Protein AF-W6P4Y9-F1 (afdb_monomer_lite)

Radius of gyration: 13.09 Å; chains: 1; bounding box: 32×29×35 Å

InterPro domains:
  IPR024311 Lipocalin-like domain [PF13648] (3-64)

pLDDT: mean 82.06, std 17.02, range [32.41, 97.25]

Structure (mmCIF, N/CA/C/O backbone):
data_AF-W6P4Y9-F1
#
_entry.id   AF-W6P4Y9-F1
#
loop_
_atom_site.group_PDB
_atom_site.id
_atom_site.type_symbol
_atom_site.label_atom_id
_atom_site.label_alt_id
_atom_site.label_comp_id
_atom_site.label_asym_id
_atom_site.label_entity_id
_atom_site.label_seq_id
_atom_site.pdbx_PDB_ins_code
_atom_site.Cartn_x
_atom_site.Cartn_y
_atom_site.Cartn_z
_atom_site.occupancy
_atom_site.B_iso_or_equiv
_atom_site.auth_seq_id
_atom_site.auth_comp_id
_atom_site.auth_asym_id
_atom_site.auth_atom_id
_atom_site.pdbx_PDB_model_num
ATOM 1 N N . MET A 1 1 ? 6.462 -2.336 -14.337 1.00 79.94 1 MET A N 1
ATOM 2 C CA . MET A 1 1 ? 6.491 -1.665 -13.023 1.00 79.94 1 MET A CA 1
ATOM 3 C C . MET A 1 1 ? 5.939 -2.649 -12.022 1.00 79.94 1 MET A C 1
ATOM 5 O O . MET A 1 1 ? 4.879 -3.198 -12.278 1.00 79.94 1 MET A O 1
ATOM 9 N N . GLU A 1 2 ? 6.666 -2.903 -10.945 1.00 86.38 2 GLU A N 1
ATOM 10 C CA . GLU A 1 2 ? 6.213 -3.759 -9.851 1.00 86.38 2 GLU A CA 1
ATOM 11 C C . GLU A 1 2 ? 5.985 -2.866 -8.631 1.00 86.38 2 GLU A C 1
ATOM 13 O O . GLU A 1 2 ? 6.844 -2.051 -8.285 1.00 86.38 2 GLU A O 1
ATOM 18 N N . VAL A 1 3 ? 4.816 -2.991 -8.007 1.00 84.06 3 VAL A N 1
ATOM 19 C CA . VAL A 1 3 ? 4.471 -2.284 -6.773 1.00 84.06 3 VAL A CA 1
ATOM 20 C C . VAL A 1 3 ? 4.132 -3.340 -5.736 1.00 84.06 3 VAL A C 1
ATOM 22 O O . VAL A 1 3 ? 3.292 -4.203 -5.976 1.00 84.06 3 VAL A O 1
ATOM 25 N N . MET A 1 4 ? 4.807 -3.288 -4.596 1.00 87.12 4 MET A N 1
ATOM 26 C CA . MET A 1 4 ? 4.586 -4.204 -3.485 1.00 87.12 4 MET A CA 1
ATOM 27 C C . MET A 1 4 ? 4.220 -3.409 -2.243 1.00 87.12 4 MET A C 1
ATOM 29 O O . MET A 1 4 ? 4.891 -2.430 -1.913 1.00 87.12 4 MET A O 1
ATOM 33 N N . TRP A 1 5 ? 3.184 -3.867 -1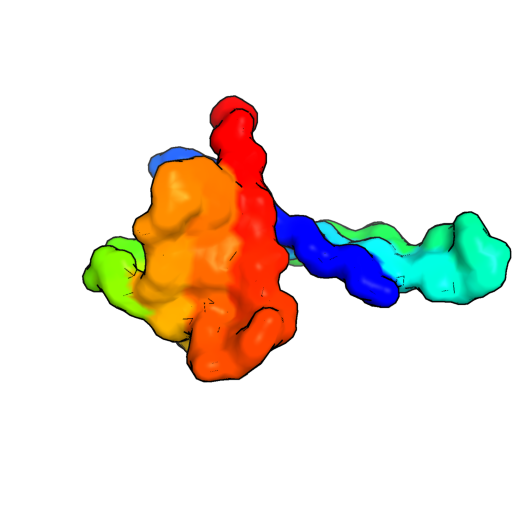.551 1.00 87.75 5 TRP A N 1
ATOM 34 C CA . TRP A 1 5 ? 2.783 -3.341 -0.257 1.00 87.75 5 TRP A CA 1
ATOM 35 C C . TRP A 1 5 ? 3.049 -4.371 0.832 1.00 87.75 5 TRP A C 1
ATOM 37 O O . TRP A 1 5 ? 2.671 -5.534 0.701 1.00 87.75 5 TRP A O 1
ATOM 47 N N . THR A 1 6 ? 3.657 -3.917 1.921 1.00 89.69 6 THR A N 1
ATOM 48 C CA . THR A 1 6 ? 3.788 -4.681 3.161 1.00 89.69 6 THR A CA 1
ATOM 49 C C . THR A 1 6 ? 3.013 -3.949 4.243 1.00 89.69 6 THR A C 1
ATOM 51 O O . THR A 1 6 ? 3.293 -2.778 4.486 1.00 89.69 6 THR A O 1
ATOM 54 N N . PHE A 1 7 ? 2.061 -4.629 4.880 1.00 87.94 7 PHE A N 1
ATOM 55 C CA . PHE A 1 7 ? 1.276 -4.106 5.999 1.00 87.94 7 PHE A CA 1
ATOM 56 C C . PHE A 1 7 ? 1.684 -4.832 7.278 1.00 87.94 7 PHE A C 1
ATOM 58 O O . PHE A 1 7 ? 1.639 -6.063 7.331 1.00 87.94 7 PHE A O 1
ATOM 65 N N . ASN A 1 8 ? 2.076 -4.072 8.295 1.00 90.25 8 ASN A N 1
ATOM 66 C CA . ASN A 1 8 ? 2.522 -4.585 9.583 1.00 90.25 8 ASN A CA 1
ATOM 67 C C . ASN A 1 8 ? 1.402 -4.455 10.622 1.00 90.25 8 ASN A C 1
ATOM 69 O O . ASN A 1 8 ? 0.578 -3.549 10.553 1.00 90.25 8 ASN A O 1
ATOM 73 N N . SER A 1 9 ? 1.384 -5.331 11.626 1.00 89.69 9 SER A N 1
ATOM 74 C CA . SER A 1 9 ? 0.349 -5.326 12.673 1.00 89.69 9 SER A CA 1
ATOM 75 C C . SER A 1 9 ? 0.374 -4.102 13.597 1.00 89.69 9 SER A C 1
ATOM 77 O O . SER A 1 9 ? -0.550 -3.933 14.383 1.00 89.69 9 SER A O 1
ATOM 79 N N . ASP A 1 10 ? 1.416 -3.273 13.527 1.00 93.19 10 ASP A N 1
ATOM 80 C CA . ASP A 1 10 ? 1.601 -2.044 14.308 1.00 93.19 10 ASP A CA 1
ATOM 81 C C . ASP A 1 10 ? 1.068 -0.785 13.594 1.00 93.19 10 ASP A C 1
ATOM 83 O O . ASP A 1 10 ? 1.472 0.333 13.914 1.00 93.19 10 ASP A O 1
ATOM 87 N N . ASN A 1 11 ? 0.177 -0.960 12.611 1.00 93.75 11 ASN A N 1
ATOM 88 C CA . ASN A 1 11 ? -0.397 0.111 11.792 1.00 93.75 11 ASN A CA 1
ATOM 89 C C . ASN A 1 11 ? 0.613 0.853 10.900 1.00 93.75 11 ASN A C 1
ATOM 91 O O . ASN A 1 11 ? 0.321 1.949 10.410 1.00 93.75 11 ASN A O 1
ATOM 95 N N . THR A 1 12 ? 1.773 0.257 10.624 1.00 95.38 12 THR A N 1
ATOM 96 C CA . THR A 1 12 ? 2.720 0.763 9.623 1.00 95.38 12 THR A CA 1
ATOM 97 C C . THR A 1 12 ? 2.639 -0.020 8.314 1.00 95.38 12 THR A C 1
ATOM 99 O O . THR A 1 12 ? 2.298 -1.203 8.279 1.00 95.38 12 THR A O 1
ATOM 102 N N . ALA A 1 13 ? 2.944 0.646 7.205 1.00 92.94 13 ALA A N 1
ATOM 103 C CA . ALA A 1 13 ? 3.017 0.031 5.891 1.00 92.94 13 ALA A CA 1
ATOM 104 C C . ALA A 1 13 ? 4.210 0.563 5.092 1.00 92.94 13 ALA A C 1
ATOM 106 O O . ALA A 1 13 ? 4.615 1.717 5.230 1.00 92.94 13 ALA A O 1
ATOM 107 N N . THR A 1 14 ? 4.749 -0.268 4.207 1.00 94.19 14 THR A N 1
ATOM 108 C CA . THR A 1 14 ? 5.802 0.131 3.270 1.00 94.19 14 THR A CA 1
ATOM 109 C C . THR A 1 14 ? 5.359 -0.174 1.849 1.00 94.19 14 THR A C 1
ATOM 111 O O . THR A 1 14 ? 4.972 -1.301 1.539 1.00 94.19 14 THR A O 1
ATOM 114 N N . GLN A 1 15 ? 5.466 0.825 0.976 1.00 91.56 15 GLN A N 1
ATOM 115 C CA . GLN A 1 15 ? 5.339 0.658 -0.465 1.00 91.56 15 GLN A CA 1
ATOM 116 C C . GLN A 1 15 ? 6.729 0.552 -1.080 1.00 91.56 15 GLN A C 1
ATOM 118 O O . GLN A 1 15 ? 7.535 1.468 -0.921 1.00 91.56 15 GLN A O 1
ATOM 123 N N . ARG A 1 16 ? 6.996 -0.514 -1.832 1.00 93.00 16 ARG A N 1
ATOM 124 C CA . ARG A 1 16 ? 8.189 -0.639 -2.674 1.00 93.00 16 ARG A CA 1
ATOM 125 C C . ARG A 1 16 ? 7.787 -0.555 -4.139 1.00 93.00 16 ARG A C 1
ATOM 127 O O . ARG A 1 16 ? 6.908 -1.291 -4.582 1.00 93.00 16 ARG A O 1
ATOM 134 N N . VAL A 1 17 ? 8.444 0.326 -4.886 1.00 90.75 17 VAL A N 1
ATOM 135 C CA . VAL A 1 17 ? 8.242 0.499 -6.329 1.00 90.75 17 VAL A CA 1
ATOM 136 C C . VAL A 1 17 ? 9.522 0.113 -7.054 1.00 90.75 17 VAL A C 1
ATOM 138 O O . VAL A 1 17 ? 10.569 0.722 -6.828 1.00 90.75 17 VAL A O 1
ATOM 141 N N . ILE A 1 18 ? 9.418 -0.873 -7.946 1.00 91.94 18 ILE A N 1
ATOM 142 C CA . ILE A 1 18 ? 10.518 -1.355 -8.781 1.00 91.94 18 ILE A CA 1
ATOM 143 C C . ILE A 1 18 ? 10.194 -1.071 -10.253 1.00 91.94 18 ILE A C 1
ATOM 145 O O . ILE A 1 18 ? 9.194 -1.539 -10.812 1.00 91.94 18 ILE A O 1
ATOM 149 N N . LEU A 1 19 ? 11.064 -0.302 -10.906 1.00 91.31 19 LEU A N 1
ATOM 150 C CA . LEU A 1 19 ? 11.004 -0.009 -12.337 1.00 91.31 19 LEU A CA 1
ATOM 151 C C . LEU A 1 19 ? 12.169 -0.698 -13.041 1.00 91.31 19 LEU A C 1
ATOM 153 O O . LEU A 1 19 ? 13.332 -0.459 -12.712 1.00 91.31 19 LEU A O 1
ATOM 157 N N . LYS A 1 20 ? 11.843 -1.534 -14.030 1.00 92.69 20 LYS A N 1
ATOM 158 C CA . LYS A 1 20 ? 12.807 -2.247 -14.871 1.00 92.69 20 LYS A CA 1
ATOM 159 C C . LYS A 1 20 ? 12.649 -1.803 -16.324 1.00 92.69 20 LYS A C 1
ATOM 161 O O . LYS A 1 20 ? 11.522 -1.727 -16.810 1.00 92.69 20 LYS A O 1
ATOM 166 N N . PHE A 1 21 ? 13.766 -1.575 -17.007 1.00 91.06 21 PHE A N 1
ATOM 167 C CA . PHE A 1 21 ? 13.835 -1.364 -18.454 1.00 91.06 21 PHE A CA 1
ATOM 168 C C . PHE A 1 21 ? 14.777 -2.411 -19.040 1.00 91.06 21 PHE A C 1
ATOM 170 O O . PHE A 1 21 ? 15.910 -2.525 -18.582 1.00 91.06 21 PHE A O 1
ATOM 177 N N . ASN A 1 22 ? 14.315 -3.197 -20.016 1.00 90.44 22 ASN A N 1
ATOM 178 C CA . ASN A 1 22 ? 15.102 -4.277 -20.632 1.00 90.44 22 ASN A CA 1
ATOM 179 C C . ASN A 1 22 ? 15.773 -5.202 -19.594 1.00 90.44 22 ASN A C 1
ATOM 181 O O . ASN A 1 22 ? 16.966 -5.474 -19.668 1.00 90.44 22 ASN A O 1
ATOM 185 N N . ASN A 1 23 ? 15.007 -5.638 -18.588 1.00 86.25 23 ASN A N 1
ATOM 186 C CA . ASN A 1 23 ? 15.463 -6.439 -17.440 1.00 86.25 23 ASN A CA 1
ATOM 187 C C . ASN A 1 23 ? 16.499 -5.780 -16.505 1.00 86.25 23 ASN A C 1
ATOM 189 O O . ASN A 1 23 ? 16.911 -6.412 -15.534 1.00 86.25 23 ASN A O 1
ATOM 193 N N . VAL A 1 24 ? 16.867 -4.515 -16.712 1.00 90.75 24 VAL A N 1
ATOM 194 C CA . VAL A 1 24 ? 17.731 -3.753 -15.799 1.00 90.75 24 VAL A CA 1
ATOM 195 C C . VAL A 1 24 ? 16.875 -2.937 -14.833 1.00 90.75 24 VAL A C 1
ATOM 197 O O . VAL A 1 24 ? 16.021 -2.156 -15.258 1.00 90.75 24 VAL A O 1
ATOM 200 N N . THR A 1 25 ? 17.103 -3.097 -13.527 1.00 92.69 25 THR A N 1
ATOM 201 C CA . THR A 1 25 ? 16.451 -2.279 -12.493 1.00 92.69 25 THR A CA 1
ATOM 202 C C . THR A 1 25 ? 16.972 -0.847 -12.563 1.00 92.69 25 THR A C 1
ATOM 204 O O . THR A 1 25 ? 18.129 -0.584 -12.253 1.00 92.69 25 THR A O 1
ATOM 207 N N . SER A 1 26 ? 16.108 0.085 -12.959 1.00 92.19 26 SER A N 1
ATOM 208 C CA . SER A 1 26 ? 16.415 1.518 -13.031 1.00 92.19 26 SER A CA 1
ATOM 209 C C . SER A 1 26 ? 16.002 2.263 -11.766 1.00 92.19 26 SER A C 1
ATOM 211 O O . SER A 1 26 ? 16.641 3.246 -11.397 1.00 92.19 26 SER A O 1
ATOM 213 N N . ARG A 1 27 ? 14.949 1.798 -11.084 1.00 91.31 27 ARG A N 1
ATOM 214 C CA . ARG A 1 27 ? 14.505 2.362 -9.809 1.00 91.31 27 ARG A CA 1
ATOM 215 C C . ARG A 1 27 ? 14.056 1.257 -8.877 1.00 91.31 27 ARG A C 1
ATOM 217 O O . ARG A 1 27 ? 13.321 0.367 -9.293 1.00 91.31 27 ARG A O 1
ATOM 224 N N . ASP A 1 28 ? 14.465 1.373 -7.626 1.00 94.81 28 ASP A N 1
ATOM 225 C CA . ASP A 1 28 ? 14.003 0.550 -6.520 1.00 94.81 28 ASP A CA 1
ATOM 226 C C . ASP A 1 28 ? 13.922 1.452 -5.291 1.00 94.81 28 ASP A C 1
ATOM 228 O O . ASP A 1 28 ? 14.941 1.870 -4.739 1.00 94.81 28 ASP A O 1
ATOM 232 N N . THR A 1 29 ? 12.709 1.875 -4.951 1.00 94.00 29 THR A N 1
ATOM 233 C CA . THR A 1 29 ? 12.481 2.852 -3.883 1.00 94.00 29 THR A CA 1
ATOM 234 C C . THR A 1 29 ? 11.395 2.373 -2.948 1.00 94.00 29 THR A C 1
ATOM 236 O O . THR A 1 29 ? 10.347 1.915 -3.408 1.00 94.00 29 THR A O 1
ATOM 239 N N . SER A 1 30 ? 11.623 2.565 -1.651 1.00 94.94 30 SER A N 1
ATOM 240 C CA . SER A 1 30 ? 10.665 2.255 -0.595 1.00 94.94 30 SER A CA 1
ATOM 241 C C . SER A 1 30 ? 10.182 3.530 0.085 1.00 94.94 30 SER A C 1
ATOM 243 O O . SER A 1 30 ? 10.977 4.422 0.374 1.00 94.94 30 SER A O 1
ATOM 245 N N . THR A 1 31 ? 8.881 3.608 0.345 1.00 94.25 31 THR A N 1
ATOM 246 C CA . THR A 1 31 ? 8.240 4.714 1.063 1.00 94.25 31 THR A CA 1
ATOM 247 C C . THR A 1 31 ? 7.429 4.156 2.223 1.00 94.25 31 THR A C 1
ATOM 249 O O . THR A 1 31 ? 6.671 3.202 2.044 1.00 94.25 31 THR A O 1
ATOM 252 N N . ASN A 1 32 ? 7.586 4.755 3.402 1.00 96.75 32 ASN A N 1
ATOM 253 C CA . ASN A 1 32 ? 6.851 4.367 4.601 1.00 96.75 32 ASN A CA 1
ATOM 254 C C . ASN A 1 32 ? 5.548 5.154 4.728 1.00 96.75 32 ASN A C 1
ATOM 256 O O . ASN A 1 32 ? 5.468 6.320 4.336 1.00 96.75 32 ASN A O 1
ATOM 260 N N . PHE A 1 33 ? 4.558 4.491 5.307 1.00 96.06 33 PHE A N 1
ATOM 261 C CA . PHE A 1 33 ? 3.228 4.994 5.596 1.00 96.06 33 PHE A CA 1
ATOM 262 C C . PHE A 1 33 ? 2.777 4.480 6.966 1.00 96.06 33 PHE A C 1
ATOM 264 O O . PHE A 1 33 ? 3.214 3.425 7.425 1.00 96.06 33 PHE A O 1
ATOM 271 N N . THR A 1 34 ? 1.860 5.196 7.598 1.00 97.25 34 THR A N 1
ATOM 272 C CA . THR A 1 34 ? 0.934 4.622 8.577 1.00 97.25 34 THR A CA 1
ATOM 273 C C . THR A 1 34 ? -0.394 4.322 7.894 1.00 97.25 34 THR A C 1
ATOM 275 O O . THR A 1 34 ? -0.687 4.882 6.830 1.00 97.25 34 THR A O 1
ATOM 278 N N . TYR A 1 35 ? -1.193 3.427 8.474 1.00 94.19 35 TYR A N 1
ATOM 279 C CA . TYR A 1 35 ? -2.507 3.108 7.931 1.00 94.19 35 TYR A CA 1
ATOM 280 C C . TYR A 1 35 ? -3.607 2.961 8.986 1.00 94.19 35 TYR A C 1
ATOM 282 O O . TYR A 1 35 ? -3.390 2.474 10.099 1.00 94.19 35 TYR A O 1
ATOM 290 N N . GLU A 1 36 ? -4.822 3.336 8.590 1.00 94.62 36 GLU A N 1
ATOM 291 C CA . GLU A 1 36 ? -6.060 3.112 9.336 1.00 94.62 36 GLU A CA 1
ATOM 292 C C . GLU A 1 36 ? -6.994 2.223 8.505 1.00 94.62 36 GLU A C 1
ATOM 294 O O . GLU A 1 36 ? -7.339 2.566 7.376 1.00 94.62 36 GLU A O 1
ATOM 299 N N . TYR A 1 37 ? -7.395 1.074 9.052 1.00 89.44 37 TYR A N 1
ATOM 300 C CA . TYR A 1 37 ? -8.288 0.115 8.397 1.00 89.44 37 TYR A CA 1
ATOM 301 C C . TYR A 1 37 ? -9.690 0.170 9.012 1.00 89.44 37 TYR A C 1
ATOM 303 O O . TYR A 1 37 ? -9.834 0.019 10.225 1.00 89.44 37 TYR A O 1
ATOM 311 N N . LYS A 1 38 ? -10.725 0.340 8.178 1.00 89.69 38 LYS A N 1
ATOM 312 C CA . LYS A 1 38 ? -12.135 0.481 8.604 1.00 89.69 38 LYS A CA 1
ATOM 313 C C . LYS A 1 38 ? -13.053 -0.615 8.051 1.00 89.69 38 LYS A C 1
ATOM 315 O O . LYS A 1 38 ? -14.257 -0.418 7.925 1.00 89.69 38 LYS A O 1
ATOM 320 N N . GLY A 1 39 ? -12.504 -1.779 7.708 1.00 86.12 39 GLY A N 1
ATOM 321 C CA . GLY A 1 39 ? -13.275 -2.918 7.195 1.00 86.12 39 GLY A CA 1
ATOM 322 C C . GLY A 1 39 ? -13.366 -2.945 5.669 1.00 86.12 39 GLY A C 1
ATOM 323 O O . GLY A 1 39 ? -12.835 -3.851 5.039 1.00 86.12 39 GLY A O 1
ATOM 324 N N . SER A 1 40 ? -14.016 -1.951 5.064 1.00 87.75 40 SER A N 1
ATOM 325 C CA . SER A 1 40 ? -14.144 -1.842 3.597 1.00 87.75 40 SER A CA 1
ATOM 326 C C . SER A 1 40 ? -13.229 -0.788 2.978 1.00 87.75 40 SER A C 1
ATOM 328 O O . SER A 1 40 ? -13.129 -0.702 1.757 1.00 87.75 40 SER A O 1
ATOM 330 N N . THR A 1 41 ? -12.556 0.014 3.801 1.00 89.56 41 THR A N 1
ATOM 331 C CA . THR A 1 41 ? -11.645 1.069 3.355 1.00 89.56 41 THR A CA 1
ATOM 332 C C . THR A 1 41 ? -10.352 1.065 4.160 1.00 89.56 41 THR A C 1
ATOM 334 O O . THR A 1 41 ? -10.299 0.587 5.301 1.00 89.56 41 THR A O 1
ATOM 337 N N . ILE A 1 42 ? -9.297 1.597 3.548 1.00 91.56 42 ILE A N 1
ATOM 338 C CA . ILE A 1 42 ? -8.012 1.858 4.188 1.00 91.56 42 ILE A CA 1
ATOM 339 C C . ILE A 1 42 ? -7.531 3.264 3.830 1.00 91.56 42 ILE A C 1
ATOM 341 O O . ILE A 1 42 ? -7.559 3.661 2.664 1.00 91.56 42 ILE A O 1
ATOM 345 N N . THR A 1 43 ? -7.063 3.994 4.837 1.00 92.56 43 THR A N 1
ATOM 346 C CA . THR A 1 43 ? -6.393 5.287 4.670 1.00 92.56 43 THR A CA 1
ATOM 347 C C . THR A 1 43 ? -4.904 5.088 4.909 1.00 92.56 43 THR A C 1
ATOM 349 O O . THR A 1 43 ? -4.516 4.570 5.954 1.00 92.56 43 THR A O 1
ATOM 352 N N . LEU A 1 44 ? -4.066 5.495 3.959 1.00 93.00 44 LEU A N 1
ATOM 353 C CA . LEU A 1 44 ? -2.605 5.441 4.010 1.00 93.00 44 LEU A CA 1
ATOM 354 C C . LEU A 1 44 ? -2.044 6.856 4.099 1.00 93.00 44 LEU A C 1
ATOM 356 O O . LEU A 1 44 ? -2.392 7.712 3.287 1.00 93.00 44 LEU A O 1
ATOM 360 N N . LYS A 1 45 ? -1.149 7.111 5.054 1.00 95.25 45 LYS A N 1
ATOM 361 C CA . LYS A 1 45 ? -0.618 8.456 5.296 1.00 95.25 45 LYS A CA 1
ATOM 362 C C . LYS A 1 45 ? 0.888 8.467 5.512 1.00 95.25 45 LYS A C 1
ATOM 364 O O . LYS A 1 45 ? 1.440 7.604 6.182 1.00 95.25 45 LYS A O 1
ATOM 369 N N . ASN A 1 46 ? 1.545 9.487 4.976 1.00 95.06 46 ASN A N 1
ATOM 370 C CA . A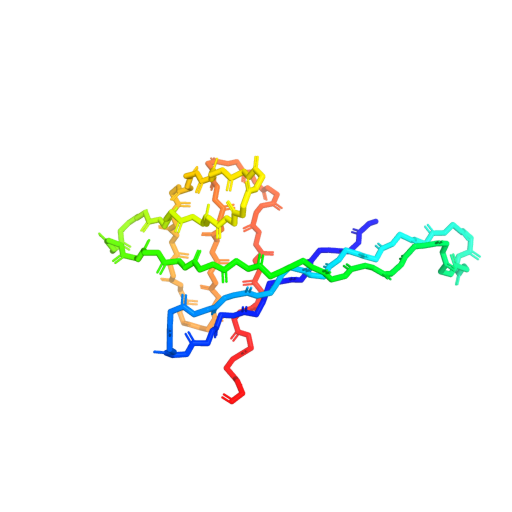SN A 1 46 ? 2.883 9.904 5.382 1.00 95.06 46 ASN A CA 1
ATOM 371 C C . ASN A 1 46 ? 2.963 11.439 5.404 1.00 95.06 46 ASN A C 1
ATOM 373 O O . ASN A 1 46 ? 1.952 12.120 5.224 1.00 95.06 46 ASN A O 1
ATOM 377 N N . ASP A 1 47 ? 4.159 11.989 5.600 1.00 93.44 47 ASP A N 1
ATOM 378 C CA . ASP A 1 47 ? 4.369 13.439 5.719 1.00 93.44 47 ASP A CA 1
ATOM 379 C C . ASP A 1 47 ? 3.992 14.237 4.458 1.00 93.44 47 ASP A C 1
ATOM 381 O O . ASP A 1 47 ? 3.839 15.455 4.517 1.00 93.44 47 ASP A O 1
ATOM 385 N N . LYS A 1 48 ? 3.868 13.575 3.302 1.00 92.06 48 LYS A N 1
ATOM 386 C CA . LYS A 1 48 ? 3.661 14.214 1.994 1.00 92.06 48 LYS A CA 1
ATOM 387 C C . LYS A 1 48 ? 2.284 13.954 1.402 1.00 92.06 48 LYS A C 1
ATOM 389 O O . LYS A 1 48 ? 1.801 14.777 0.631 1.00 92.06 48 LYS A O 1
ATOM 394 N N . VAL A 1 49 ? 1.687 12.798 1.686 1.00 89.69 49 VAL A N 1
ATOM 395 C CA . VAL A 1 49 ? 0.470 12.347 1.010 1.00 89.69 49 VAL A CA 1
ATOM 396 C C . VAL A 1 49 ? -0.452 11.582 1.953 1.00 89.69 49 VAL A C 1
ATOM 398 O O . VAL A 1 49 ? -0.008 10.866 2.852 1.00 89.69 49 VAL A O 1
ATOM 401 N N . THR A 1 50 ? -1.753 11.743 1.725 1.00 91.00 50 THR A N 1
ATOM 402 C CA . THR A 1 50 ? -2.821 10.909 2.288 1.00 91.00 50 THR A CA 1
ATOM 403 C C . THR A 1 50 ? -3.571 10.271 1.123 1.00 91.00 50 THR A C 1
ATOM 405 O O . THR A 1 50 ? -3.880 10.959 0.151 1.00 91.00 50 THR A O 1
ATOM 408 N N . LEU A 1 51 ? -3.793 8.961 1.192 1.00 86.62 51 LEU A N 1
ATOM 409 C CA . LEU A 1 51 ? -4.420 8.156 0.148 1.00 86.62 51 LEU A CA 1
ATOM 410 C C . LEU A 1 51 ? -5.553 7.339 0.765 1.00 86.62 51 LEU A C 1
ATOM 412 O O . LEU A 1 51 ? -5.323 6.630 1.742 1.00 86.62 51 LEU A O 1
ATOM 416 N N . ASP A 1 52 ? -6.737 7.392 0.166 1.00 86.81 52 ASP A N 1
ATOM 417 C CA . ASP A 1 52 ? -7.900 6.618 0.594 1.00 86.81 52 ASP A CA 1
ATOM 418 C C . ASP A 1 52 ? -8.266 5.593 -0.479 1.00 86.81 52 ASP A C 1
ATOM 420 O O . ASP A 1 52 ? -8.389 5.930 -1.659 1.00 86.81 52 ASP A O 1
ATOM 424 N N . TYR A 1 53 ? -8.445 4.339 -0.067 1.00 85.69 53 TYR A N 1
ATOM 425 C CA . TYR A 1 53 ? -8.811 3.243 -0.959 1.00 85.69 53 TYR A CA 1
ATOM 426 C C . TYR A 1 53 ? -9.967 2.429 -0.387 1.00 85.69 53 TYR A C 1
ATOM 428 O O . TYR A 1 53 ? -9.993 2.125 0.808 1.00 85.69 53 TYR A O 1
ATOM 436 N N . GLU A 1 54 ? -10.881 1.992 -1.253 1.00 86.31 54 GLU A N 1
ATOM 437 C CA . GLU A 1 54 ? -11.708 0.823 -0.955 1.00 86.31 54 GLU A CA 1
ATOM 438 C C . GLU A 1 54 ? -10.850 -0.433 -1.028 1.00 86.31 54 GLU A C 1
ATOM 440 O O . GLU A 1 54 ? -9.932 -0.535 -1.853 1.00 86.31 54 GLU A O 1
ATOM 445 N N . ILE A 1 55 ? -11.161 -1.400 -0.169 1.00 86.25 55 ILE A N 1
ATOM 446 C CA . ILE A 1 55 ? -10.469 -2.676 -0.152 1.00 86.25 55 ILE A CA 1
ATOM 447 C C . ILE A 1 55 ? -11.425 -3.853 -0.058 1.00 86.25 55 ILE A C 1
ATOM 449 O O . ILE A 1 55 ? -12.507 -3.778 0.522 1.00 86.25 55 ILE A O 1
ATOM 453 N N . SER A 1 56 ? -10.976 -4.983 -0.592 1.00 84.38 56 SER A N 1
ATOM 454 C CA . SER A 1 56 ? -11.588 -6.281 -0.340 1.00 84.38 56 SER A CA 1
ATOM 455 C C . SER A 1 56 ? -10.512 -7.303 -0.002 1.00 84.38 56 SER A C 1
ATOM 457 O O . SER A 1 56 ? -9.447 -7.339 -0.620 1.00 84.38 56 SER A O 1
ATOM 459 N N . ILE A 1 57 ? -10.777 -8.118 1.018 1.00 80.88 57 ILE A N 1
ATOM 460 C CA . ILE A 1 57 ? -9.853 -9.146 1.498 1.00 80.88 57 ILE A CA 1
ATOM 461 C C . ILE A 1 57 ? -10.473 -10.509 1.214 1.00 80.88 57 ILE A C 1
ATOM 463 O O . ILE A 1 57 ? -11.596 -10.787 1.629 1.00 80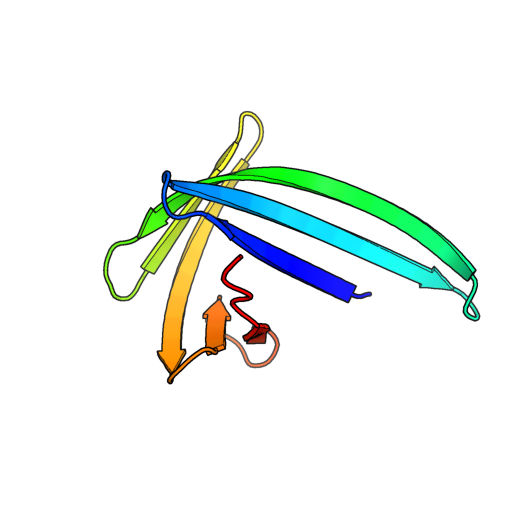.88 57 ILE A O 1
ATOM 467 N N . SER A 1 58 ? -9.733 -11.364 0.514 1.00 81.25 58 SER A N 1
ATOM 468 C CA . SER A 1 58 ? -10.120 -12.746 0.239 1.00 81.25 5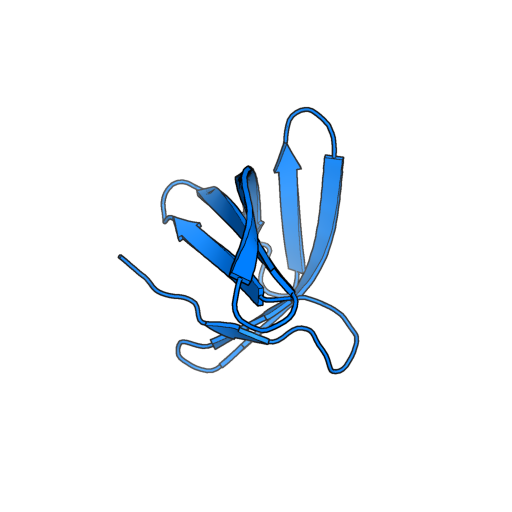8 SER A CA 1
ATOM 469 C C . SER A 1 58 ? -8.951 -13.667 0.568 1.00 81.25 58 SER A C 1
ATOM 471 O O . SER A 1 58 ? -7.977 -13.754 -0.185 1.00 81.25 58 SER A O 1
ATOM 473 N N . GLY A 1 59 ? -9.035 -14.351 1.711 1.00 80.94 59 GLY A N 1
ATOM 474 C CA . GLY A 1 59 ? -7.928 -15.145 2.244 1.00 80.94 59 GLY A CA 1
ATOM 475 C C . GLY A 1 59 ? -6.710 -14.266 2.543 1.00 80.94 59 GLY A C 1
ATOM 476 O O . GLY A 1 59 ? -6.811 -13.305 3.300 1.00 80.94 59 GLY A O 1
ATOM 477 N N . ASN A 1 60 ? -5.573 -14.578 1.915 1.00 75.81 60 ASN A N 1
ATOM 478 C CA . ASN A 1 60 ? -4.312 -13.838 2.079 1.00 75.81 60 ASN A CA 1
ATOM 479 C C . ASN A 1 60 ? -4.113 -12.719 1.040 1.00 75.81 60 ASN A C 1
ATOM 481 O O . ASN A 1 60 ? -3.027 -12.148 0.941 1.00 75.81 60 ASN A O 1
ATOM 485 N N . ASN A 1 61 ? -5.138 -12.411 0.246 1.00 72.25 61 ASN A N 1
ATOM 486 C CA . ASN A 1 61 ? -5.058 -11.408 -0.810 1.00 72.25 61 ASN A CA 1
ATOM 487 C C . ASN A 1 61 ? -5.897 -10.187 -0.441 1.00 72.25 6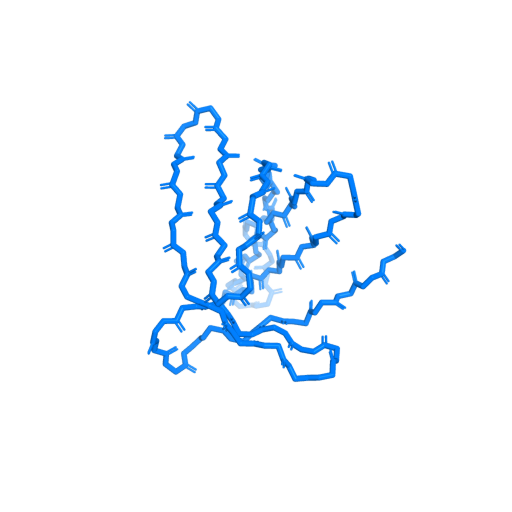1 ASN A C 1
ATOM 489 O O . ASN A 1 61 ? -7.057 -10.333 -0.052 1.00 72.25 61 ASN A O 1
ATOM 493 N N . MET A 1 62 ? -5.322 -8.995 -0.608 1.00 78.19 62 MET A N 1
ATOM 494 C CA . MET A 1 62 ? -6.038 -7.725 -0.507 1.00 78.19 62 MET A CA 1
ATOM 495 C C . MET A 1 62 ? -6.059 -7.056 -1.874 1.00 78.19 62 MET A C 1
ATOM 497 O O . MET A 1 62 ? -5.026 -6.882 -2.522 1.00 78.19 62 MET A O 1
ATOM 501 N N . LYS A 1 63 ? -7.247 -6.646 -2.300 1.00 76.25 63 LYS A N 1
ATOM 502 C CA . LYS A 1 63 ? -7.401 -5.696 -3.392 1.00 76.25 63 LYS A CA 1
ATOM 503 C C . LYS A 1 63 ? -7.428 -4.288 -2.798 1.00 76.25 63 LYS A C 1
ATOM 505 O O . LYS A 1 63 ? -8.217 -4.052 -1.890 1.00 76.25 63 LYS A O 1
ATOM 510 N N . LEU A 1 64 ? -6.596 -3.382 -3.307 1.00 76.81 64 LEU A N 1
ATOM 511 C CA . LEU A 1 64 ? -6.660 -1.942 -3.041 1.00 76.81 64 LEU A CA 1
ATOM 512 C C . LEU A 1 64 ? -7.154 -1.211 -4.295 1.00 76.81 64 LEU A C 1
ATOM 514 O O . LEU A 1 64 ? -6.493 -1.254 -5.331 1.00 76.81 64 LEU A O 1
ATOM 518 N N . GLY A 1 65 ? -8.277 -0.502 -4.188 1.00 65.44 65 GLY A N 1
ATOM 519 C CA . GLY A 1 65 ? -8.803 0.388 -5.226 1.00 65.44 65 GLY A CA 1
ATOM 520 C C . GLY A 1 65 ? -10.028 -0.130 -5.991 1.00 65.44 65 GLY A C 1
ATOM 521 O O . GLY A 1 65 ? -10.382 -1.314 -5.958 1.00 65.44 65 GLY A O 1
ATOM 522 N N . ASN A 1 66 ? -10.662 0.797 -6.717 1.00 51.41 66 ASN A N 1
ATOM 523 C CA . ASN A 1 66 ? -11.988 0.610 -7.321 1.00 51.41 66 ASN A CA 1
ATOM 524 C C . ASN A 1 66 ? -11.947 -0.018 -8.729 1.00 51.41 66 ASN A C 1
ATOM 526 O O . ASN A 1 66 ? -12.975 -0.479 -9.217 1.00 51.41 66 ASN A O 1
ATOM 530 N N . GLU A 1 67 ? -10.775 -0.140 -9.363 1.00 45.16 67 GLU A N 1
ATOM 531 C CA . GLU A 1 67 ? -10.633 -0.692 -10.722 1.00 45.16 67 GLU A CA 1
ATOM 532 C C . GLU A 1 67 ? -9.633 -1.862 -10.811 1.00 45.16 67 GLU A C 1
ATOM 534 O O . GLU A 1 67 ? -8.931 -2.188 -9.854 1.00 45.16 67 GLU A O 1
ATOM 539 N N . LYS A 1 68 ? -9.671 -2.582 -11.941 1.00 40.66 68 LYS A N 1
ATOM 540 C CA . LYS A 1 68 ? -9.166 -3.957 -12.161 1.00 40.66 68 LYS A CA 1
ATOM 541 C C . LYS A 1 68 ? -7.667 -4.208 -11.895 1.00 40.66 68 LYS A C 1
ATOM 543 O O . LYS A 1 68 ? -7.292 -5.375 -11.834 1.00 40.66 68 LYS A O 1
ATOM 548 N N . ASP A 1 69 ? -6.851 -3.184 -11.657 1.00 47.09 69 ASP A N 1
ATOM 549 C CA . ASP A 1 69 ? -5.381 -3.295 -11.584 1.00 47.09 69 ASP A CA 1
ATOM 550 C C . ASP A 1 69 ? -4.793 -3.329 -10.152 1.00 47.09 69 ASP A C 1
ATOM 552 O O . ASP A 1 69 ? -3.579 -3.275 -9.968 1.00 47.09 69 ASP A O 1
ATOM 556 N N . GLY A 1 70 ? -5.633 -3.431 -9.115 1.00 49.12 70 GLY A N 1
ATOM 557 C CA . GLY A 1 70 ? -5.248 -3.210 -7.711 1.00 49.12 70 GLY A CA 1
ATOM 558 C C . GLY A 1 70 ? -5.016 -4.440 -6.820 1.00 49.12 70 GLY A C 1
ATOM 559 O O . GLY A 1 70 ? -5.317 -4.375 -5.630 1.00 49.12 70 GLY A O 1
ATOM 560 N N . TYR A 1 71 ? -4.556 -5.583 -7.336 1.00 48.56 71 TYR A N 1
ATOM 561 C CA . TYR A 1 71 ? -4.319 -6.769 -6.491 1.00 48.56 71 TYR A CA 1
ATOM 562 C C . TYR A 1 71 ? -2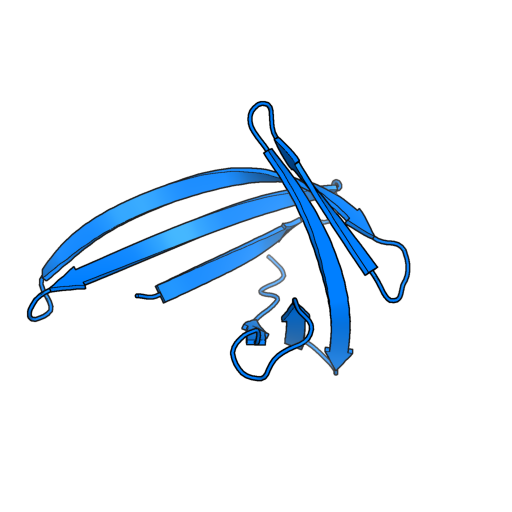.906 -6.767 -5.884 1.00 48.56 71 TYR A C 1
ATOM 564 O O . TYR A 1 71 ? -1.921 -6.755 -6.620 1.00 48.56 71 TYR A O 1
ATOM 572 N N . PHE A 1 72 ? -2.797 -6.845 -4.549 1.00 57.72 72 PHE A N 1
ATOM 573 C CA . PHE A 1 72 ? -1.521 -6.979 -3.835 1.00 57.72 72 PHE A CA 1
ATOM 574 C C . PHE A 1 72 ? -1.548 -8.183 -2.880 1.00 57.72 72 PHE A C 1
ATOM 576 O O . PHE A 1 72 ? -2.510 -8.405 -2.142 1.00 57.72 72 PHE A O 1
ATOM 583 N N . ASN A 1 73 ? -0.465 -8.963 -2.872 1.00 48.44 73 ASN A N 1
ATOM 584 C CA . ASN A 1 73 ? -0.299 -10.051 -1.910 1.00 48.44 73 ASN A CA 1
ATOM 585 C C . ASN A 1 73 ? 0.003 -9.468 -0.526 1.00 48.44 73 ASN A C 1
ATOM 587 O O . ASN A 1 73 ? 1.008 -8.777 -0.357 1.00 48.44 73 ASN A O 1
ATOM 591 N N . LEU A 1 74 ? -0.821 -9.795 0.473 1.00 48.69 74 LEU A N 1
ATOM 592 C CA . LEU A 1 74 ? -0.508 -9.500 1.867 1.00 48.69 74 LEU A CA 1
ATOM 593 C C . LEU A 1 74 ? 0.492 -10.542 2.368 1.00 48.69 74 LEU A C 1
ATOM 595 O O . LEU A 1 74 ? 0.120 -11.561 2.951 1.00 48.69 74 LEU A O 1
ATOM 599 N N . THR A 1 75 ? 1.784 -10.321 2.152 1.00 39.50 75 THR A N 1
ATOM 600 C CA . THR A 1 75 ? 2.783 -11.105 2.883 1.00 39.50 75 THR A CA 1
ATOM 601 C C . THR A 1 75 ? 2.818 -10.626 4.330 1.00 39.50 75 THR A C 1
ATOM 603 O O . THR A 1 75 ? 3.462 -9.623 4.629 1.00 39.50 75 THR A O 1
ATOM 606 N N . LYS A 1 76 ? 2.131 -11.348 5.227 1.00 35.09 76 LYS A N 1
ATOM 607 C CA . LYS A 1 76 ? 2.433 -11.312 6.665 1.00 35.09 76 LYS A CA 1
ATOM 608 C C . LYS A 1 76 ? 3.867 -11.814 6.854 1.00 35.09 76 LYS A C 1
ATOM 610 O O . LYS A 1 76 ? 4.182 -12.912 6.392 1.00 35.09 76 LYS A O 1
ATOM 615 N N . LYS A 1 77 ? 4.716 -11.018 7.499 1.00 32.41 77 LYS A N 1
ATOM 616 C CA . LYS A 1 77 ? 5.945 -11.509 8.127 1.00 32.41 77 LYS A CA 1
ATOM 617 C C . LYS A 1 77 ? 5.723 -11.631 9.622 1.00 32.41 77 LYS A C 1
ATOM 619 O O . LYS A 1 77 ? 4.990 -10.773 10.158 1.00 32.41 77 LYS A O 1
#

Foldseek 3Di:
DDWAKEAAPVQKIKIWDWDDDPNHTPDTDIDIWGWDDDPQKIWTDDPPDIDIFGWDDDPQWIATHDDDPGIHGHDDD

Sequence (77 aa):
MEVMWTFNSDNTATQRVILKFNNVTSRDTSTNFTYEYKGSTITLKNDKVTLDYEISISGNNMKLGNEKDGYFNLTKK

Organism: NCBI:txid702447

Secondary structure (DSSP, 8-state):
-EEEEEE-TTSEEEEEEEEEETTEEEEEEEEEEEEEE-SSEEEEE-SS-EEEEEEEEETTEEEESSSTT-EEE----